Protein AF-A0A6P1BC74-F1 (afdb_monomer)

Secondary structure (DSSP, 8-state):
--THHHHHHHHHHHHHHH----HHHHHHHTT-S-HHHHHHHHHHHHSS-HHHHHHHHHHHHHHT--S---------

Solvent-accessible surface area (backbone atoms only — not comparable to full-atom values): 4688 Å² total; per-residue (Å²): 138,67,72,73,57,55,59,48,48,55,53,47,55,50,46,50,73,75,38,90,69,55,62,54,56,56,16,49,75,69,70,34,98,37,38,67,63,39,40,54,54,42,25,69,73,69,74,42,45,64,69,56,53,36,51,52,52,52,54,45,53,64,74,65,66,79,83,86,82,77,82,77,80,80,79,134

Sequence (76 aa):
MTVRSLVRLNMACRLLVDSSKPLSDIAKLLGYSSASSFSRTFARLMKAQPVVYRRQQLAGKLRQAPHGRRPRAIDS

Foldseek 3Di:
DDPLLVVLLVVLLCCLQVHPDDLQVSCVVSPHPGSVVVQVSNCVVVVDGSVVSSVVSVVVVVVPDDDDDDPPDDDD

Nearest PDB structures (foldseek):
  6swi-assembly1_A  TM=9.648E-01  e=4.069E-03  Geobacillus stearothermophilus
  3oio-assembly1_A  TM=9.604E-01  e=7.536E-03  Chromobacterium violaceum
  1xs9-assembly1_A  TM=9.301E-01  e=5.890E-03  Escherichia coli
  3lsg-assembly1_A  TM=9.743E-01  e=2.586E-02  Fusobacterium nucleatum subsp. nucleatum
  3w6v-assembly1_A  TM=9.171E-01  e=5.094E-02  Streptomyces griseus

pLDDT: mean 75.62, std 13.12, range [47.53, 88.38]

Mean predicted aligned error: 9.82 Å

InterPro domains:
  IPR009057 Homedomain-like superfamily [SSF46689] (7-58)
  IPR018060 AraC-like, DNA binding HTH domain [PF12833] (3-56)
  IPR018060 AraC-like, DNA binding HTH domain [PS01124] (1-56)

Structure (mmCIF, N/CA/C/O backbone):
data_AF-A0A6P1BC74-F1
#
_entry.id   AF-A0A6P1BC74-F1
#
loop_
_atom_site.group_PDB
_atom_site.id
_atom_site.type_symbol
_atom_site.label_atom_id
_atom_site.label_alt_id
_atom_site.label_comp_id
_atom_site.label_asym_id
_atom_site.label_entity_id
_atom_site.label_seq_id
_atom_site.pdbx_PDB_ins_code
_atom_site.Cartn_x
_atom_site.Cartn_y
_atom_site.Cartn_z
_atom_site.occupancy
_atom_site.B_iso_or_equiv
_atom_site.auth_seq_id
_atom_site.auth_comp_id
_atom_site.auth_asym_id
_atom_site.auth_atom_id
_atom_site.pdbx_PDB_model_num
ATOM 1 N N . MET A 1 1 ? 16.246 7.104 -10.839 1.00 50.47 1 MET A N 1
ATOM 2 C CA . MET A 1 1 ? 15.028 6.820 -10.040 1.00 50.47 1 MET A CA 1
ATOM 3 C C . MET A 1 1 ? 13.893 6.488 -11.000 1.00 50.47 1 MET A C 1
ATOM 5 O O . MET A 1 1 ? 13.508 7.331 -11.791 1.00 50.47 1 MET A O 1
ATOM 9 N N . THR A 1 2 ? 13.444 5.235 -11.027 1.00 55.78 2 THR A N 1
ATOM 10 C CA . THR A 1 2 ? 12.632 4.670 -12.120 1.00 55.78 2 THR A CA 1
ATOM 11 C C . THR A 1 2 ? 11.157 5.067 -12.004 1.00 55.78 2 THR A C 1
ATOM 13 O O . THR A 1 2 ? 10.523 4.795 -10.981 1.00 55.78 2 THR A O 1
ATOM 16 N N . VAL A 1 3 ? 10.585 5.639 -13.066 1.00 61.41 3 VAL A N 1
ATOM 17 C CA . VAL A 1 3 ? 9.180 6.096 -13.175 1.00 61.41 3 VAL A CA 1
ATOM 18 C C . VAL A 1 3 ? 8.129 5.046 -12.769 1.00 61.41 3 VAL A C 1
ATOM 20 O O . VAL A 1 3 ? 7.083 5.383 -12.218 1.00 61.41 3 VAL A O 1
ATOM 23 N N . ARG A 1 4 ? 8.439 3.750 -12.917 1.00 66.00 4 ARG A N 1
ATOM 24 C CA . ARG A 1 4 ? 7.576 2.617 -12.524 1.00 66.00 4 ARG A CA 1
ATOM 25 C C . ARG A 1 4 ? 7.245 2.587 -11.020 1.00 66.00 4 ARG A C 1
ATOM 27 O O . ARG A 1 4 ? 6.201 2.074 -10.624 1.00 66.00 4 ARG A O 1
ATOM 34 N N . SER A 1 5 ? 8.113 3.155 -10.182 1.00 71.50 5 SER A N 1
ATOM 35 C CA . SER A 1 5 ? 7.940 3.203 -8.720 1.00 71.50 5 SER A CA 1
ATOM 36 C C . SER A 1 5 ? 6.850 4.191 -8.298 1.00 71.50 5 SER A C 1
ATOM 38 O O . SER A 1 5 ? 6.131 3.936 -7.336 1.00 71.50 5 SER A O 1
ATOM 40 N N . LEU A 1 6 ? 6.705 5.299 -9.034 1.00 76.69 6 LEU A N 1
ATOM 41 C CA . LEU A 1 6 ? 5.751 6.369 -8.730 1.00 76.69 6 LEU A CA 1
ATOM 42 C C . LEU A 1 6 ? 4.308 5.938 -9.015 1.00 76.69 6 LEU A C 1
ATOM 44 O O . LEU A 1 6 ? 3.423 6.185 -8.200 1.00 76.69 6 LEU A O 1
ATOM 48 N N . VAL A 1 7 ? 4.081 5.213 -10.116 1.00 80.25 7 VAL A N 1
ATOM 49 C CA . VAL A 1 7 ? 2.758 4.650 -10.452 1.00 80.25 7 VAL A CA 1
ATOM 50 C C . VAL A 1 7 ? 2.303 3.664 -9.374 1.00 80.25 7 VAL A C 1
ATOM 52 O O . VAL A 1 7 ? 1.178 3.742 -8.880 1.00 80.25 7 VAL A O 1
ATOM 55 N N . ARG A 1 8 ? 3.210 2.780 -8.933 1.00 79.44 8 ARG A N 1
ATOM 56 C CA . ARG A 1 8 ? 2.949 1.840 -7.831 1.00 79.44 8 ARG A CA 1
ATOM 57 C C . ARG A 1 8 ? 2.657 2.565 -6.519 1.00 79.44 8 ARG A C 1
ATOM 59 O O . ARG A 1 8 ? 1.793 2.124 -5.770 1.00 79.44 8 ARG A O 1
ATOM 66 N N . LEU A 1 9 ? 3.342 3.676 -6.250 1.00 80.81 9 LEU A N 1
ATOM 67 C CA . LEU A 1 9 ? 3.111 4.491 -5.058 1.00 80.81 9 LEU A CA 1
ATOM 68 C C . LEU A 1 9 ? 1.722 5.143 -5.077 1.00 80.81 9 LEU A C 1
ATOM 70 O O . LEU A 1 9 ? 1.019 5.100 -4.070 1.00 80.81 9 LEU A O 1
ATOM 74 N N . ASN A 1 10 ? 1.308 5.708 -6.212 1.00 83.31 10 ASN A N 1
ATOM 75 C CA . ASN A 1 10 ? -0.001 6.350 -6.339 1.00 83.31 10 ASN A CA 1
ATOM 76 C C . ASN A 1 10 ? -1.138 5.336 -6.109 1.00 83.31 10 ASN A C 1
ATOM 78 O O . ASN A 1 10 ? -2.041 5.570 -5.303 1.00 83.31 10 ASN A O 1
ATOM 82 N N . MET A 1 11 ? -1.007 4.148 -6.710 1.00 85.00 11 MET A N 1
ATOM 83 C CA . MET A 1 11 ? -1.917 3.025 -6.475 1.00 85.00 11 MET A CA 1
ATOM 84 C C . MET A 1 11 ? -1.907 2.562 -5.016 1.00 85.00 11 MET A C 1
ATOM 86 O O . MET A 1 11 ? -2.970 2.330 -4.444 1.00 85.00 11 MET A O 1
ATOM 90 N N . ALA A 1 12 ? -0.733 2.484 -4.382 1.00 84.56 12 ALA A N 1
ATOM 91 C CA . ALA A 1 12 ? -0.622 2.140 -2.968 1.00 84.56 12 ALA A CA 1
ATOM 92 C C . ALA A 1 12 ? -1.391 3.121 -2.075 1.00 84.56 12 ALA A C 1
ATOM 94 O O . ALA A 1 12 ? -2.087 2.695 -1.160 1.00 84.56 12 ALA A O 1
ATOM 95 N N . CYS A 1 13 ? -1.301 4.423 -2.351 1.00 83.25 13 CYS A N 1
ATOM 96 C CA . CYS A 1 13 ? -1.995 5.449 -1.572 1.00 83.25 13 CYS A CA 1
ATOM 97 C C . CYS A 1 13 ? -3.511 5.323 -1.699 1.00 83.25 13 CYS A C 1
ATOM 99 O O . CYS A 1 13 ? -4.205 5.350 -0.684 1.00 83.25 13 CYS A O 1
ATOM 101 N N . ARG A 1 14 ? -4.020 5.099 -2.918 1.00 84.12 14 ARG A N 1
ATOM 102 C CA . ARG A 1 14 ? -5.444 4.807 -3.132 1.00 84.12 14 ARG A CA 1
ATOM 103 C C . ARG A 1 14 ? -5.874 3.554 -2.375 1.00 84.12 14 ARG A C 1
ATOM 105 O O . ARG A 1 14 ? -6.836 3.613 -1.623 1.00 84.12 14 ARG A O 1
ATOM 112 N N . LEU A 1 15 ? -5.127 2.456 -2.487 1.00 84.38 15 LEU A N 1
ATOM 113 C CA . LEU A 1 15 ? -5.443 1.199 -1.798 1.00 84.38 15 LEU A CA 1
ATOM 114 C C . LEU A 1 15 ? -5.391 1.316 -0.267 1.00 84.38 15 LEU A C 1
ATOM 116 O O . LEU A 1 15 ? -6.168 0.651 0.410 1.00 84.38 15 LEU A O 1
ATOM 120 N N . LEU A 1 16 ? -4.509 2.155 0.283 1.00 81.69 16 LEU A N 1
ATOM 121 C CA . LEU A 1 16 ? -4.415 2.403 1.727 1.00 81.69 16 LEU A CA 1
ATOM 122 C C . LEU A 1 16 ? -5.628 3.164 2.286 1.00 81.69 16 LEU A C 1
ATOM 124 O O . LEU A 1 16 ? -5.968 2.966 3.453 1.00 81.69 16 LEU A O 1
ATOM 128 N 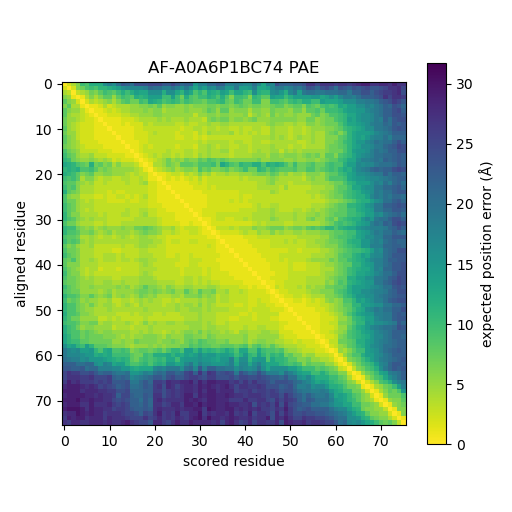N . VAL A 1 17 ? -6.243 4.032 1.477 1.00 79.31 17 VAL A N 1
ATOM 129 C CA . VAL A 1 17 ? -7.373 4.897 1.869 1.00 79.31 17 VAL A CA 1
ATOM 130 C C . VAL A 1 17 ? -8.727 4.262 1.553 1.00 79.31 17 VAL A C 1
ATOM 132 O O . VAL A 1 17 ? -9.670 4.379 2.342 1.00 79.31 17 VAL A O 1
ATOM 135 N N . ASP A 1 18 ? -8.823 3.627 0.390 1.00 79.25 18 ASP A N 1
ATOM 136 C CA . ASP A 1 18 ? -10.051 3.043 -0.144 1.00 79.25 18 ASP A CA 1
ATOM 137 C C . ASP A 1 18 ? -10.296 1.636 0.411 1.00 79.25 18 ASP A C 1
ATOM 139 O O . ASP A 1 18 ? -11.421 1.268 0.741 1.00 79.25 18 ASP A O 1
ATOM 143 N N . SER A 1 19 ? -9.225 0.863 0.605 1.00 74.06 19 SER A N 1
ATOM 144 C CA . SER A 1 19 ? -9.323 -0.518 1.055 1.00 74.06 19 SER A CA 1
ATOM 145 C C . SER A 1 19 ? -8.911 -0.679 2.514 1.00 74.06 19 SER A C 1
ATOM 147 O O . SER A 1 19 ? -7.947 -0.072 2.974 1.00 74.06 19 SER A O 1
ATOM 149 N N . SER A 1 20 ? -9.576 -1.585 3.236 1.00 74.88 20 SER A N 1
ATOM 150 C CA . SER A 1 20 ? -9.146 -2.059 4.565 1.00 74.88 20 SER A CA 1
ATOM 151 C C . SER A 1 20 ? -8.173 -3.256 4.488 1.00 74.88 20 SER A C 1
ATOM 153 O O . SER A 1 20 ? -7.848 -3.887 5.489 1.00 74.88 20 SER A O 1
ATOM 155 N N . LYS A 1 21 ? -7.658 -3.574 3.288 1.00 81.12 21 LYS A N 1
ATOM 156 C CA . LYS A 1 21 ? -6.734 -4.700 3.053 1.00 81.12 21 LYS A CA 1
ATOM 157 C C . LYS A 1 21 ? -5.428 -4.582 3.847 1.00 81.12 21 LYS A C 1
ATOM 159 O O . LYS A 1 21 ? -4.886 -3.478 3.956 1.00 81.12 21 LYS A O 1
ATOM 164 N N . PRO A 1 22 ? -4.862 -5.681 4.361 1.00 83.69 22 PRO A N 1
ATOM 165 C CA . PRO A 1 22 ? -3.590 -5.647 5.072 1.00 83.69 22 PRO A CA 1
ATOM 166 C C . PRO A 1 22 ? -2.440 -5.213 4.149 1.00 83.69 22 PRO A C 1
ATOM 168 O O . PRO A 1 22 ? -2.486 -5.372 2.929 1.00 83.69 22 PRO A O 1
ATOM 171 N N . LEU A 1 23 ? -1.379 -4.656 4.740 1.00 84.12 23 LEU A N 1
ATOM 172 C CA . LEU A 1 23 ? -0.213 -4.165 3.991 1.00 84.12 23 LEU A CA 1
ATOM 173 C C . LEU A 1 23 ? 0.482 -5.265 3.183 1.00 84.12 23 LEU A C 1
ATOM 175 O O . LEU A 1 23 ? 1.059 -4.980 2.138 1.00 84.12 23 LEU A O 1
ATOM 179 N N . SER A 1 24 ? 0.417 -6.510 3.654 1.00 87.06 24 SER A N 1
ATOM 180 C CA . SER A 1 24 ? 0.900 -7.696 2.947 1.00 87.06 24 SER A CA 1
ATOM 181 C C . SER A 1 24 ? 0.202 -7.896 1.605 1.00 87.06 24 SER A C 1
ATOM 183 O O . SER A 1 24 ? 0.878 -8.147 0.611 1.00 87.06 24 SER A O 1
ATOM 185 N N . ASP A 1 25 ? -1.117 -7.730 1.550 1.00 87.00 25 ASP A N 1
ATOM 186 C CA . ASP A 1 25 ? -1.879 -7.884 0.309 1.00 87.00 25 ASP A CA 1
ATOM 187 C C . ASP A 1 25 ? -1.619 -6.730 -0.652 1.00 87.00 25 ASP A C 1
ATOM 189 O O . ASP A 1 25 ? -1.419 -6.956 -1.843 1.00 87.00 25 ASP A O 1
ATOM 193 N N . ILE A 1 26 ? -1.539 -5.499 -0.138 1.00 87.19 26 ILE A N 1
ATOM 194 C CA . ILE A 1 26 ? -1.182 -4.324 -0.947 1.00 87.19 26 ILE A CA 1
ATOM 195 C C . ILE A 1 26 ? 0.227 -4.496 -1.538 1.00 87.19 26 ILE A C 1
ATOM 197 O O . ILE A 1 26 ? 0.444 -4.223 -2.716 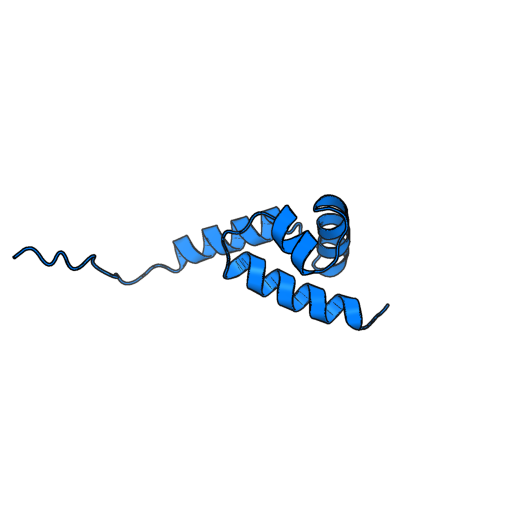1.00 87.19 26 ILE A O 1
ATOM 201 N N . ALA A 1 27 ? 1.179 -4.999 -0.748 1.00 88.38 27 ALA A N 1
ATOM 202 C CA . ALA A 1 27 ? 2.535 -5.277 -1.208 1.00 88.38 27 ALA A CA 1
ATOM 203 C C . ALA A 1 27 ? 2.552 -6.323 -2.335 1.00 88.38 27 ALA A C 1
ATOM 205 O O . ALA A 1 27 ? 3.163 -6.071 -3.375 1.00 88.38 27 ALA A O 1
ATOM 206 N N . LYS A 1 28 ? 1.830 -7.440 -2.169 1.00 87.75 28 LYS A N 1
ATOM 207 C CA . LYS A 1 28 ? 1.687 -8.478 -3.204 1.00 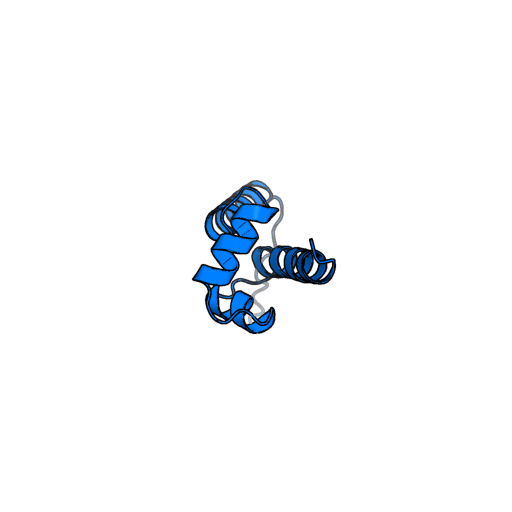87.75 28 LYS A CA 1
ATOM 208 C C . LYS A 1 28 ? 1.076 -7.918 -4.489 1.00 87.75 28 LYS A C 1
ATOM 210 O O . LYS A 1 28 ? 1.612 -8.157 -5.567 1.00 87.75 28 LYS A O 1
ATOM 215 N N . LEU A 1 29 ? 0.016 -7.114 -4.377 1.00 84.94 29 LEU A N 1
ATOM 216 C CA . LEU A 1 29 ? -0.676 -6.508 -5.522 1.00 84.94 29 LEU A CA 1
ATOM 217 C C . LEU A 1 29 ? 0.244 -5.600 -6.354 1.00 84.94 29 LEU A C 1
ATOM 219 O O . LEU A 1 29 ? 0.118 -5.501 -7.570 1.00 84.94 29 LEU A O 1
ATOM 223 N N . LEU A 1 30 ? 1.187 -4.934 -5.690 1.00 83.94 30 LEU A N 1
ATOM 224 C CA . LEU A 1 30 ? 2.154 -4.032 -6.315 1.00 83.94 30 LEU A CA 1
ATOM 225 C C . LEU A 1 30 ? 3.426 -4.751 -6.801 1.00 83.94 30 LEU A C 1
ATOM 227 O O . LEU A 1 30 ? 4.316 -4.102 -7.363 1.00 83.94 30 LEU A O 1
ATOM 231 N N . GLY A 1 31 ? 3.515 -6.070 -6.599 1.00 87.12 31 GLY A N 1
ATOM 232 C CA . GLY A 1 31 ? 4.650 -6.903 -6.995 1.00 87.12 31 GLY A CA 1
ATOM 233 C C . GLY A 1 31 ? 5.847 -6.827 -6.045 1.00 87.12 31 GLY A C 1
ATOM 234 O O . GLY A 1 31 ? 6.979 -7.026 -6.481 1.00 87.12 31 GLY A O 1
ATOM 235 N N . TYR A 1 32 ? 5.633 -6.496 -4.768 1.00 86.19 32 TYR A N 1
ATOM 236 C CA . TYR A 1 32 ? 6.669 -6.604 -3.739 1.00 86.19 32 TYR A CA 1
ATOM 237 C C . TYR A 1 32 ? 6.685 -8.003 -3.135 1.00 86.19 32 TYR A C 1
ATOM 239 O O . TYR A 1 32 ? 5.640 -8.587 -2.862 1.00 86.19 32 TYR A O 1
ATOM 247 N N . SER A 1 33 ? 7.886 -8.489 -2.829 1.00 85.50 33 SER A N 1
ATOM 248 C CA . SER A 1 33 ? 8.090 -9.789 -2.185 1.00 85.50 33 SER A CA 1
ATOM 249 C C . SER A 1 33 ? 7.484 -9.847 -0.778 1.00 85.50 33 SER A C 1
ATOM 251 O O . SER A 1 33 ? 6.965 -10.882 -0.378 1.00 85.50 33 SER A O 1
ATOM 253 N N . SER A 1 34 ? 7.522 -8.727 -0.041 1.00 87.12 34 SER A N 1
ATOM 254 C CA . SER A 1 34 ? 7.059 -8.650 1.350 1.00 87.12 34 SER A CA 1
ATOM 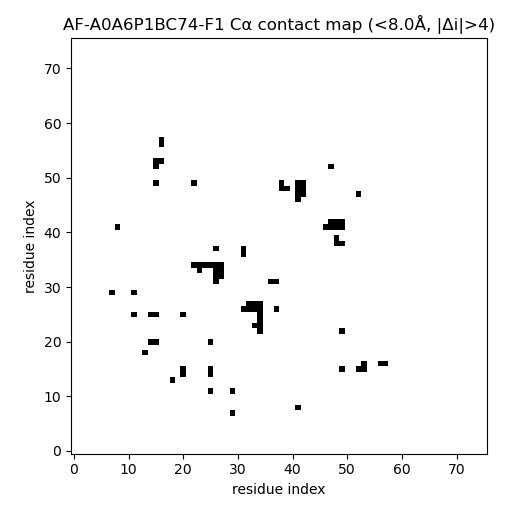255 C C . SER A 1 34 ? 6.563 -7.253 1.728 1.00 87.12 34 SER A C 1
ATOM 257 O O . SER A 1 34 ? 7.032 -6.241 1.193 1.00 87.12 34 SER A O 1
ATOM 259 N N . ALA A 1 35 ? 5.691 -7.193 2.741 1.00 87.19 35 ALA A N 1
ATOM 260 C CA . ALA A 1 35 ? 5.216 -5.943 3.341 1.00 87.19 35 ALA A CA 1
ATOM 261 C C . ALA A 1 35 ? 6.366 -5.049 3.837 1.00 87.19 35 ALA A C 1
ATOM 263 O O . ALA A 1 35 ? 6.314 -3.835 3.661 1.00 87.19 35 ALA A O 1
ATOM 264 N N . SER A 1 36 ? 7.435 -5.631 4.392 1.00 88.31 36 SER A N 1
ATOM 265 C CA . SER A 1 36 ? 8.605 -4.884 4.874 1.00 88.31 36 SER A CA 1
ATOM 266 C C . SER A 1 36 ? 9.342 -4.156 3.746 1.00 88.31 36 SER A C 1
ATOM 268 O O . SER A 1 36 ? 9.689 -2.983 3.891 1.00 88.31 36 SER A O 1
ATOM 270 N N . SER A 1 37 ? 9.535 -4.811 2.595 1.00 87.69 37 SER A N 1
ATOM 271 C CA . SER A 1 37 ? 10.165 -4.199 1.415 1.00 87.69 37 SER A CA 1
ATOM 272 C C . SER A 1 37 ? 9.324 -3.048 0.872 1.00 87.69 37 SER A C 1
ATOM 274 O O . SER A 1 37 ? 9.856 -1.977 0.576 1.00 87.69 37 SER A O 1
ATOM 276 N N . PHE A 1 38 ? 8.004 -3.240 0.815 1.00 86.56 38 PHE A N 1
ATOM 277 C CA . PHE A 1 38 ? 7.064 -2.180 0.467 1.00 86.56 38 PHE A CA 1
ATOM 278 C C . PHE A 1 38 ? 7.143 -1.007 1.456 1.00 86.56 38 PHE A C 1
ATOM 280 O O . PHE A 1 38 ? 7.310 0.132 1.029 1.00 86.56 3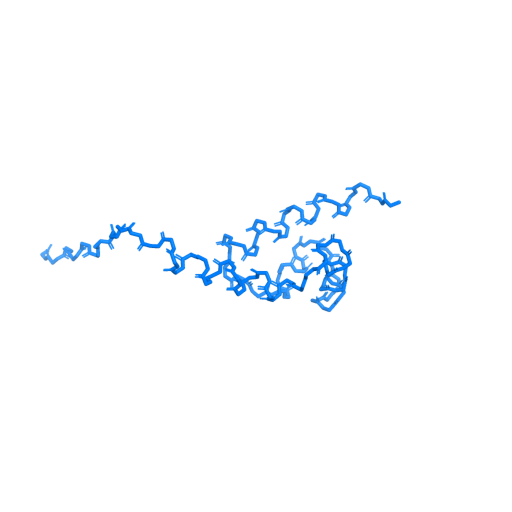8 PHE A O 1
ATOM 287 N N . SER A 1 39 ? 7.102 -1.273 2.766 1.00 87.12 39 SER A N 1
ATOM 288 C CA . SER A 1 39 ? 7.104 -0.239 3.810 1.00 87.12 39 SER A CA 1
ATOM 289 C C . SER A 1 39 ? 8.355 0.633 3.762 1.00 87.12 39 SER A C 1
ATOM 291 O O . SER A 1 39 ? 8.258 1.851 3.879 1.00 87.12 39 SER A O 1
ATOM 293 N N . ARG A 1 40 ? 9.530 0.035 3.527 1.00 87.12 40 ARG A N 1
ATOM 294 C CA . ARG A 1 40 ? 10.799 0.771 3.402 1.00 87.12 40 ARG A CA 1
ATOM 295 C C . ARG A 1 40 ? 10.802 1.697 2.187 1.00 87.12 40 ARG A C 1
ATOM 297 O O . ARG A 1 40 ? 11.179 2.862 2.306 1.00 87.12 40 ARG A O 1
ATOM 304 N N . THR A 1 41 ? 10.364 1.196 1.033 1.00 86.69 41 THR A N 1
ATOM 305 C CA . THR A 1 41 ? 10.269 1.995 -0.198 1.00 86.69 41 THR A CA 1
ATOM 306 C C . THR A 1 41 ? 9.227 3.100 -0.061 1.00 86.69 41 THR A C 1
ATOM 308 O O . THR A 1 41 ? 9.497 4.245 -0.422 1.00 86.69 41 THR A O 1
ATOM 311 N N . PHE A 1 42 ? 8.069 2.786 0.519 1.00 86.62 42 PHE A N 1
ATOM 312 C CA . PHE A 1 42 ? 7.009 3.750 0.778 1.00 86.62 42 PHE A CA 1
ATOM 313 C C . PHE A 1 42 ? 7.491 4.851 1.726 1.00 86.62 42 PHE A C 1
ATOM 315 O O . PHE A 1 42 ? 7.378 6.022 1.391 1.00 86.62 42 PHE A O 1
ATOM 322 N N . ALA A 1 43 ? 8.121 4.498 2.848 1.00 87.12 43 ALA A N 1
ATOM 323 C CA . ALA A 1 43 ? 8.651 5.470 3.801 1.00 87.12 43 ALA A CA 1
ATOM 324 C C . ALA A 1 43 ? 9.742 6.363 3.200 1.00 87.12 43 ALA A C 1
ATOM 326 O O . ALA A 1 43 ? 9.806 7.549 3.513 1.00 87.12 43 ALA A O 1
ATOM 327 N N . ARG A 1 44 ? 10.576 5.828 2.299 1.00 86.19 44 ARG A N 1
ATOM 328 C CA . ARG A 1 44 ? 11.583 6.625 1.586 1.00 86.19 44 ARG A CA 1
ATOM 329 C C . ARG A 1 44 ? 10.946 7.648 0.641 1.00 86.19 44 ARG A C 1
ATOM 331 O O . ARG A 1 44 ? 11.448 8.763 0.550 1.00 86.19 44 ARG A O 1
ATOM 338 N N . LEU A 1 45 ? 9.873 7.267 -0.054 1.00 83.88 45 LEU A N 1
ATOM 339 C CA . LEU A 1 45 ? 9.202 8.110 -1.051 1.00 83.88 45 LEU A CA 1
ATOM 340 C C . LEU A 1 45 ? 8.224 9.111 -0.420 1.00 83.88 45 LEU A C 1
ATOM 342 O O . LEU A 1 45 ? 8.262 10.288 -0.753 1.00 83.88 45 LEU A O 1
ATOM 346 N N . MET A 1 46 ? 7.377 8.652 0.501 1.00 82.38 46 MET A N 1
ATOM 347 C CA . MET A 1 46 ? 6.343 9.454 1.166 1.00 82.38 46 MET A CA 1
ATOM 348 C C . MET A 1 46 ? 6.820 10.154 2.438 1.00 82.38 46 MET A C 1
ATOM 350 O O . MET A 1 46 ? 6.043 10.885 3.044 1.00 82.38 46 MET A O 1
ATOM 354 N N . LYS A 1 47 ? 8.055 9.894 2.895 1.00 84.38 47 LYS A N 1
ATOM 355 C CA . LYS A 1 47 ? 8.585 10.363 4.194 1.00 84.38 47 LYS A CA 1
ATOM 356 C C . LYS A 1 47 ? 7.748 9.918 5.409 1.00 84.38 47 LYS A C 1
ATOM 358 O O . LYS A 1 47 ? 7.993 10.368 6.521 1.00 84.38 47 LYS A O 1
ATOM 363 N N . ALA A 1 48 ? 6.794 9.005 5.217 1.00 83.06 48 ALA A N 1
ATOM 364 C CA . ALA A 1 48 ? 5.871 8.514 6.232 1.00 83.06 48 ALA A CA 1
ATOM 365 C C . ALA A 1 48 ? 5.648 7.006 6.074 1.00 83.06 48 ALA A C 1
ATOM 367 O O . ALA A 1 48 ? 5.623 6.483 4.961 1.00 83.06 48 ALA A O 1
ATOM 368 N N . GLN A 1 49 ? 5.464 6.291 7.187 1.00 84.38 49 GLN A N 1
ATOM 369 C CA . GLN A 1 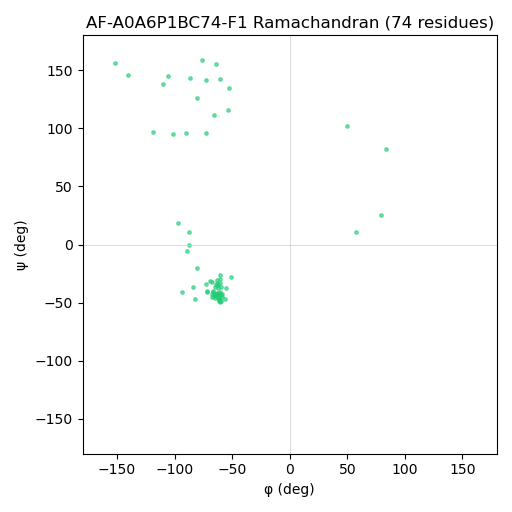49 ? 5.161 4.857 7.156 1.00 84.38 49 GLN A CA 1
ATOM 370 C C . GLN A 1 49 ? 3.715 4.617 6.685 1.00 84.38 49 GLN A C 1
ATOM 372 O O . GLN A 1 49 ? 2.810 5.333 7.121 1.00 84.38 49 GLN A O 1
ATOM 377 N N . PRO A 1 50 ? 3.447 3.576 5.876 1.00 82.56 50 PRO A N 1
ATOM 378 C CA . PRO A 1 50 ? 2.107 3.297 5.356 1.00 82.56 50 PRO A CA 1
ATOM 379 C C . PRO A 1 50 ? 1.087 2.979 6.465 1.00 82.56 50 PRO A C 1
ATOM 381 O O . PRO A 1 50 ? -0.082 3.331 6.332 1.00 82.56 50 PRO A O 1
ATOM 384 N N . VAL A 1 51 ? 1.519 2.393 7.593 1.00 82.81 51 VAL A N 1
ATOM 385 C CA . VAL A 1 51 ? 0.678 2.204 8.798 1.00 82.81 51 VAL A CA 1
ATOM 386 C C . VAL A 1 51 ? 0.234 3.544 9.386 1.00 82.81 51 VAL A C 1
ATOM 388 O O . VAL A 1 51 ? -0.936 3.718 9.721 1.00 82.81 51 VAL A O 1
ATOM 391 N N . VAL A 1 52 ? 1.171 4.488 9.514 1.00 83.56 52 VAL A N 1
ATOM 392 C CA . VAL A 1 52 ? 0.912 5.815 10.084 1.00 83.56 52 VAL A CA 1
ATOM 393 C C . VAL A 1 52 ? 0.004 6.605 9.152 1.00 83.56 52 VAL A C 1
ATOM 395 O O . VAL A 1 52 ? -0.996 7.149 9.606 1.00 83.56 52 VAL A O 1
ATOM 398 N N . TYR A 1 53 ? 0.289 6.582 7.848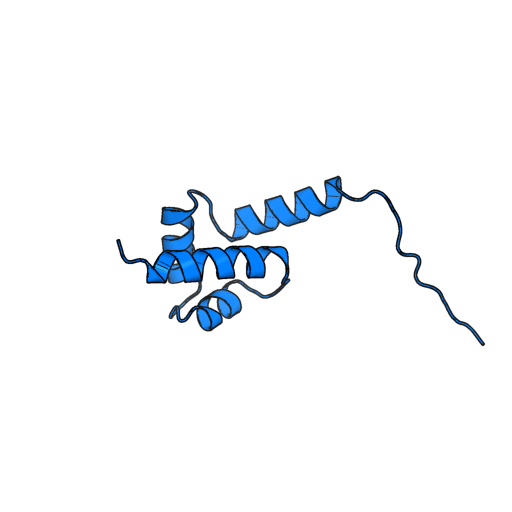 1.00 82.94 53 TYR A N 1
ATOM 399 C CA . TYR A 1 53 ? -0.553 7.201 6.828 1.00 82.94 53 TYR A CA 1
ATOM 400 C C . TYR A 1 53 ? -1.987 6.661 6.881 1.00 82.94 53 TYR A C 1
ATOM 402 O O . TYR A 1 53 ? -2.940 7.433 6.934 1.00 82.94 53 TYR A O 1
ATOM 410 N N . ARG A 1 54 ? -2.155 5.336 6.970 1.00 82.62 54 ARG A N 1
ATOM 411 C CA . ARG A 1 54 ? -3.473 4.708 7.110 1.00 82.62 54 ARG A CA 1
ATOM 412 C C . ARG A 1 54 ? -4.195 5.135 8.385 1.00 82.62 54 ARG A C 1
ATOM 414 O O . ARG A 1 54 ? -5.377 5.459 8.326 1.00 82.62 54 ARG A O 1
ATOM 421 N N . ARG A 1 55 ? -3.504 5.140 9.531 1.00 82.31 55 ARG A N 1
ATOM 422 C CA . ARG A 1 55 ? -4.093 5.596 10.800 1.00 82.31 55 ARG A CA 1
ATOM 423 C C . ARG A 1 55 ? -4.514 7.058 10.730 1.00 82.31 55 ARG A C 1
ATOM 425 O O . ARG A 1 55 ? -5.607 7.370 11.181 1.00 82.31 55 ARG A O 1
ATOM 432 N N . GLN A 1 56 ? -3.688 7.930 10.154 1.00 82.00 56 GLN A N 1
ATOM 433 C CA . GLN A 1 56 ? -4.019 9.345 9.980 1.00 82.00 56 GLN A CA 1
ATOM 434 C C . GLN A 1 56 ? -5.224 9.535 9.059 1.00 82.00 56 GLN A C 1
ATOM 436 O O . GLN A 1 56 ? -6.103 10.325 9.376 1.00 82.00 56 GLN A O 1
ATOM 441 N N . GLN A 1 57 ? -5.308 8.777 7.965 1.00 78.81 57 GLN A N 1
ATOM 442 C CA . GLN A 1 57 ? -6.448 8.821 7.049 1.00 78.81 57 GLN A CA 1
ATOM 443 C C . GLN A 1 57 ? -7.731 8.304 7.705 1.00 78.81 57 GLN A C 1
ATOM 445 O O . GLN A 1 57 ? -8.781 8.919 7.554 1.00 78.81 57 GLN A O 1
ATOM 450 N N . LEU A 1 58 ? -7.659 7.227 8.492 1.00 73.44 58 LEU A N 1
ATOM 451 C CA . LEU A 1 58 ? -8.808 6.712 9.241 1.00 73.44 58 LEU A CA 1
ATOM 452 C C . LEU A 1 58 ? -9.250 7.682 10.349 1.00 73.44 58 LEU A C 1
ATOM 454 O O . LEU A 1 58 ? -10.439 7.950 10.495 1.00 73.44 58 LEU A O 1
ATOM 458 N N . ALA A 1 59 ? -8.297 8.258 11.086 1.00 74.69 59 ALA A N 1
ATOM 459 C CA . ALA A 1 59 ? -8.562 9.284 12.092 1.00 74.69 59 ALA A CA 1
ATOM 460 C C . ALA A 1 59 ? -9.121 10.573 11.463 1.00 74.69 59 ALA A C 1
ATOM 462 O O . ALA A 1 59 ? -10.016 11.192 12.028 1.00 74.69 59 ALA A O 1
ATOM 463 N N . GLY A 1 60 ? -8.646 10.954 10.275 1.00 67.56 60 GLY A N 1
ATOM 464 C CA . GLY A 1 60 ? -9.186 12.056 9.480 1.00 67.56 60 GLY A CA 1
ATOM 465 C C . GLY A 1 60 ? -10.615 11.784 9.010 1.00 67.56 60 GLY A C 1
ATOM 466 O O . GLY A 1 60 ? -11.474 12.643 9.173 1.00 67.56 60 GLY A O 1
ATOM 467 N N . LYS A 1 61 ? -10.910 10.563 8.542 1.00 61.59 61 LYS A N 1
ATOM 468 C CA . LYS A 1 61 ? -12.266 10.119 8.164 1.00 61.59 61 LYS A CA 1
ATOM 469 C C . LYS A 1 61 ? -13.250 10.190 9.336 1.00 61.59 61 LYS A C 1
ATOM 471 O O . LYS A 1 61 ? -14.393 10.580 9.135 1.00 61.59 61 LYS A O 1
ATOM 476 N N . LEU A 1 62 ? -12.798 9.886 10.557 1.00 58.88 62 LEU A N 1
ATOM 477 C CA . LEU A 1 62 ? -13.597 10.057 11.780 1.00 58.88 62 LEU A CA 1
ATOM 478 C C . LEU A 1 62 ? -13.863 11.534 12.109 1.00 58.88 62 LEU A C 1
ATOM 480 O O . LEU A 1 62 ? -14.925 11.861 12.626 1.00 58.88 62 LEU A O 1
ATOM 484 N N . ARG A 1 63 ? -12.930 12.436 11.784 1.00 57.12 63 ARG A N 1
ATOM 485 C CA . ARG A 1 63 ? -13.099 13.890 11.966 1.00 57.12 63 ARG A CA 1
ATOM 486 C C . ARG A 1 63 ? -13.914 14.545 10.843 1.00 57.12 63 ARG A C 1
ATOM 488 O O . ARG A 1 63 ? -14.455 15.622 11.051 1.00 57.12 63 ARG A O 1
ATOM 495 N N . GLN A 1 64 ? -14.017 13.901 9.678 1.00 52.62 64 GLN A N 1
ATOM 496 C CA . GLN A 1 64 ? -14.796 14.348 8.517 1.00 52.62 64 GLN A CA 1
ATOM 497 C C . GLN A 1 64 ? -16.190 13.710 8.423 1.00 52.62 64 GLN A C 1
ATOM 499 O O . GLN A 1 64 ? -16.800 13.745 7.358 1.00 52.62 64 GLN A O 1
ATOM 504 N N . ALA A 1 65 ? -16.725 13.152 9.510 1.00 47.53 65 ALA A N 1
ATOM 505 C CA . ALA A 1 65 ? -18.115 12.717 9.548 1.00 47.53 65 ALA A CA 1
ATOM 506 C C . ALA A 1 65 ? -19.040 13.847 10.040 1.00 47.53 65 ALA A C 1
ATOM 508 O O . ALA A 1 65 ? -19.277 13.973 11.240 1.00 47.53 65 ALA A O 1
ATOM 509 N N . PRO A 1 66 ? -19.658 14.606 9.122 1.00 53.91 66 PRO A N 1
ATOM 510 C CA . PRO A 1 66 ? -21.046 14.993 9.276 1.00 53.91 66 PRO A CA 1
ATOM 511 C C . PRO A 1 66 ? -21.894 14.258 8.221 1.00 53.91 66 PRO A C 1
ATOM 513 O O . PRO A 1 66 ? -21.519 14.174 7.057 1.00 53.91 66 PRO A O 1
ATOM 516 N N . HIS A 1 67 ? -23.065 13.773 8.644 1.00 55.59 67 HIS A N 1
ATOM 517 C CA . HIS A 1 67 ? -24.153 13.191 7.834 1.00 55.59 67 HIS A CA 1
ATOM 518 C C . HIS A 1 67 ? -24.068 11.705 7.432 1.00 55.59 67 HIS A C 1
ATOM 520 O O . HIS A 1 67 ? -23.767 11.325 6.308 1.00 55.59 67 HIS A O 1
ATOM 526 N N . GLY A 1 68 ? -24.486 10.859 8.380 1.00 57.88 68 GLY A N 1
ATOM 527 C CA . GLY A 1 68 ? -25.707 10.053 8.249 1.00 57.88 68 GLY A CA 1
ATOM 528 C C . GLY A 1 68 ? -25.924 9.243 6.967 1.00 57.88 68 GLY A C 1
ATOM 529 O O . GLY A 1 68 ? -26.507 9.728 6.003 1.00 57.88 68 GLY A O 1
ATOM 530 N N . ARG A 1 69 ? -25.675 7.933 7.046 1.00 47.94 69 ARG A N 1
ATOM 531 C CA . ARG A 1 69 ? -26.449 6.946 6.285 1.00 47.94 69 ARG A CA 1
ATOM 532 C C . ARG A 1 69 ? -27.136 6.030 7.292 1.00 47.94 69 ARG A C 1
ATOM 534 O O . ARG A 1 69 ? -26.512 5.129 7.842 1.00 47.94 69 ARG A O 1
ATOM 541 N N . ARG A 1 70 ? -28.406 6.333 7.596 1.00 51.03 70 ARG A N 1
ATOM 542 C CA . ARG A 1 70 ? -29.291 5.466 8.395 1.00 51.03 70 ARG A CA 1
ATOM 543 C C . ARG A 1 70 ? -29.284 4.064 7.770 1.00 51.03 70 ARG A C 1
ATOM 545 O O . ARG A 1 70 ? -29.454 3.978 6.551 1.00 51.03 70 ARG A O 1
ATOM 552 N N . PRO A 1 71 ? -29.161 2.978 8.550 1.00 50.44 71 PRO A N 1
ATOM 553 C CA . PRO A 1 71 ? -29.628 1.687 8.082 1.00 50.44 71 PRO A CA 1
ATOM 554 C C . PRO A 1 71 ? -31.149 1.804 7.956 1.00 50.44 71 PRO A C 1
ATOM 556 O O . PRO A 1 71 ? -31.855 2.001 8.946 1.00 50.44 71 PRO A O 1
ATOM 559 N N . ARG A 1 72 ? -31.661 1.779 6.725 1.00 48.81 72 ARG A N 1
ATOM 560 C CA . ARG A 1 72 ? -33.090 1.568 6.512 1.00 48.81 72 ARG A CA 1
ATOM 561 C C . ARG A 1 72 ? -33.329 0.097 6.832 1.00 48.81 72 ARG A C 1
ATOM 563 O O . ARG A 1 72 ? -33.058 -0.763 6.003 1.00 48.81 72 ARG A O 1
ATOM 570 N N . ALA A 1 73 ? -33.760 -0.166 8.063 1.00 55.06 73 ALA A N 1
ATOM 571 C CA . ALA A 1 73 ? -34.555 -1.344 8.344 1.00 55.06 73 ALA A CA 1
ATOM 572 C C . ALA A 1 73 ? -35.734 -1.306 7.365 1.00 55.06 73 ALA A C 1
ATOM 574 O O . ALA A 1 73 ? -36.497 -0.338 7.352 1.00 55.06 73 ALA A O 1
ATOM 575 N N . ILE A 1 74 ? -35.801 -2.292 6.480 1.00 58.81 74 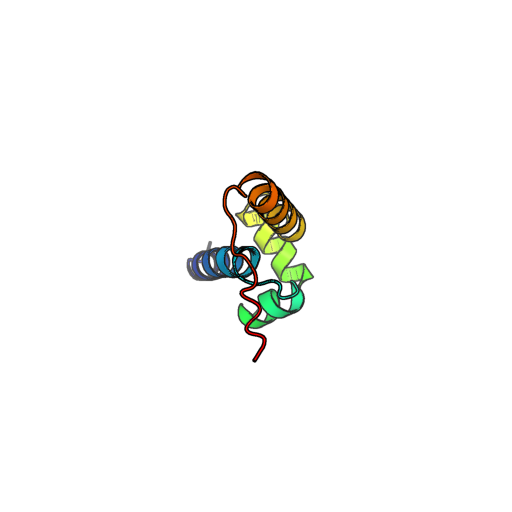ILE A N 1
ATOM 576 C CA . ILE A 1 74 ? -37.080 -2.726 5.943 1.00 58.81 74 ILE A CA 1
ATOM 577 C C . ILE A 1 74 ? -37.417 -3.996 6.719 1.00 58.81 74 ILE A C 1
ATOM 579 O O . ILE A 1 74 ? -36.850 -5.060 6.498 1.00 58.81 74 ILE A O 1
ATOM 583 N N . ASP A 1 75 ? -38.200 -3.793 7.770 1.00 52.00 75 ASP A N 1
ATOM 584 C CA . ASP A 1 75 ? -39.121 -4.809 8.255 1.00 52.00 75 ASP A CA 1
ATOM 585 C C . ASP A 1 75 ? -40.327 -4.836 7.293 1.00 52.00 75 ASP A C 1
ATOM 587 O O . ASP A 1 75 ? -40.578 -3.838 6.606 1.00 52.00 75 ASP A O 1
ATOM 591 N N . SER A 1 76 ? -41.036 -5.969 7.304 1.00 58.28 76 SER A N 1
ATOM 592 C CA . SER A 1 76 ? -42.158 -6.414 6.457 1.00 58.28 76 SER A CA 1
ATOM 593 C C . SER A 1 76 ? -41.792 -7.173 5.184 1.00 58.28 76 S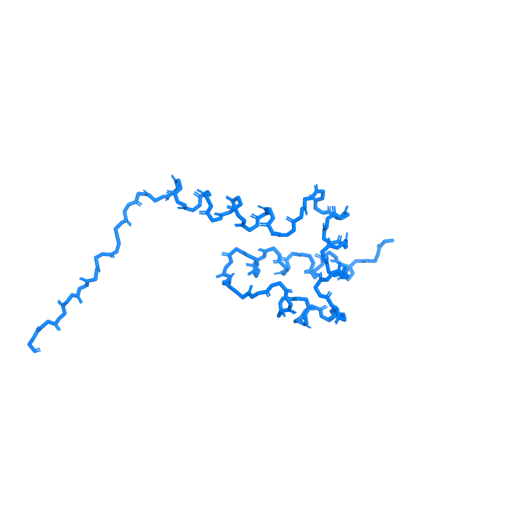ER A C 1
ATOM 595 O O . SER A 1 76 ? -41.370 -6.550 4.184 1.00 58.28 76 SER A O 1
#

Organism: NCBI:txid2594946

Radius of gyration: 16.16 Å; Cα contacts (8 Å, |Δi|>4): 43; chains: 1; bounding box: 57×25×25 Å